Protein AF-A0A1Y5MPY3-F1 (afdb_monomer_lite)

Radius of gyration: 23.46 Å; chains: 1; bounding box: 62×30×57 Å

Sequence (150 aa):
MNSVTIYLLLAFFAALILYFQIQKLTKKLDDEGAVPAYQKAAQEVLENLSNAEKYPKFCNVILKKINAIRQDILFEDALNEASDKDKALDQLEQTRDKLEALLKQENANWESELVEILDEIDGFVKANFKNGEDRAEELRDELKKEFDGL

Foldseek 3Di:
DDVVVVVVVVVVVVVVVVVVVVVCVVCVVDDDDDPPPVVVVVVVVVVVVVVVVLLLVLLVVVLVVLVVVLCCLVPNPWWDPVDDSVVLNVLSVVLNVLSVVQSPDPDDPRVVSVVVSLVSVLVSQLVTGDVSNVVSVVVVVVSVVVSVVD

Organism: NCBI:txid199

pLDDT: mean 78.61, std 17.43, range [42.16, 97.44]

Secondary structure (DSSP, 8-state):
--HHHHHHHHHHHHHHHHHHHHHHHHHTTS-S---HHHHHHHHHHHHHHHHHHHHHHHHHHHHHHHHHHHHHHHHSS-B-TT--HHHHHHHHHHHHHHHHHHHT-TT--HHHHHHHHHHHHHHHHHHHBTTHHHHHHHHHHHHHHHHHT-

Structure (mmCIF, N/CA/C/O backbone):
data_AF-A0A1Y5MPY3-F1
#
_entry.id   AF-A0A1Y5MPY3-F1
#
loop_
_atom_site.group_PDB
_atom_site.id
_atom_site.type_symbol
_atom_site.label_atom_id
_atom_site.label_alt_id
_atom_site.label_comp_id
_atom_site.label_asym_id
_atom_site.label_entity_id
_atom_site.label_seq_id
_atom_site.pdbx_PDB_ins_code
_atom_site.Cartn_x
_atom_site.Cartn_y
_atom_site.Cartn_z
_atom_site.occupancy
_atom_site.B_iso_or_equiv
_atom_site.auth_seq_id
_atom_site.auth_comp_id
_atom_site.auth_asym_id
_atom_site.auth_atom_id
_atom_site.pdbx_PDB_model_num
ATOM 1 N N . MET A 1 1 ? -11.465 17.081 19.514 1.00 49.09 1 MET A N 1
ATOM 2 C CA . MET A 1 1 ? -12.654 16.827 20.368 1.00 49.09 1 MET A CA 1
ATOM 3 C C . MET A 1 1 ? -12.194 16.834 21.827 1.00 49.09 1 MET A C 1
ATOM 5 O O . MET A 1 1 ? -11.260 16.110 22.135 1.00 49.09 1 MET A O 1
ATOM 9 N N . ASN A 1 2 ? -12.718 17.703 22.702 1.00 53.53 2 ASN A N 1
ATOM 10 C CA . ASN A 1 2 ? -12.149 17.869 24.052 1.00 53.53 2 ASN A CA 1
ATOM 11 C C . ASN A 1 2 ? -12.362 16.602 24.893 1.00 53.53 2 ASN A C 1
ATOM 13 O O . ASN A 1 2 ? -13.457 16.045 24.876 1.00 53.53 2 ASN A O 1
ATOM 17 N N . SER A 1 3 ? -11.368 16.179 25.683 1.00 57.34 3 SER A N 1
ATOM 18 C CA . SER A 1 3 ? -11.483 15.015 26.582 1.00 57.34 3 SER A CA 1
ATOM 19 C C . SER A 1 3 ? -12.719 15.119 27.484 1.00 57.34 3 SER A C 1
ATOM 21 O O . SER A 1 3 ? -13.390 14.130 27.751 1.00 57.34 3 SER A O 1
ATOM 23 N N . VAL A 1 4 ? -13.088 16.347 27.860 1.00 65.38 4 VAL A N 1
ATOM 24 C CA . VAL A 1 4 ? -14.313 16.685 28.600 1.00 65.38 4 VAL A CA 1
ATOM 25 C C . VAL A 1 4 ? -15.586 16.231 27.872 1.00 65.38 4 VAL A C 1
ATOM 27 O O . VAL A 1 4 ? -16.496 15.717 28.511 1.00 65.38 4 VAL A O 1
ATOM 30 N N . THR A 1 5 ? -15.650 16.367 26.546 1.00 60.88 5 THR A N 1
ATOM 31 C CA . THR A 1 5 ? -16.784 15.928 25.718 1.00 60.88 5 THR A CA 1
ATOM 32 C C . THR A 1 5 ? -16.894 14.402 25.683 1.00 60.88 5 THR A C 1
ATOM 34 O O . THR A 1 5 ? -17.997 13.871 25.776 1.00 60.88 5 THR A O 1
ATOM 37 N N . ILE A 1 6 ? -15.760 13.693 25.623 1.00 64.75 6 ILE A N 1
ATOM 38 C CA . ILE A 1 6 ? -15.720 12.222 25.660 1.00 64.75 6 ILE A CA 1
ATOM 39 C C . ILE A 1 6 ? -16.159 11.716 27.038 1.00 64.75 6 ILE A C 1
ATOM 41 O O . ILE A 1 6 ? -17.008 10.833 27.115 1.00 64.75 6 ILE A O 1
ATOM 45 N N . TYR A 1 7 ? -15.669 12.316 28.128 1.00 66.06 7 TYR A N 1
ATOM 46 C CA . TYR A 1 7 ? -16.097 11.954 29.484 1.00 66.06 7 TYR A CA 1
ATOM 47 C C . TYR A 1 7 ? -17.575 12.277 29.747 1.00 66.06 7 TYR A C 1
ATOM 49 O O . TYR A 1 7 ? -18.244 11.511 30.437 1.00 66.06 7 TYR A O 1
ATOM 57 N N . LEU A 1 8 ? -18.110 13.356 29.164 1.00 67.69 8 LEU A N 1
ATOM 58 C CA . LEU A 1 8 ? -19.541 13.679 29.224 1.00 67.69 8 LEU A CA 1
ATOM 59 C C . LEU A 1 8 ? -20.398 12.641 28.498 1.00 67.69 8 LEU A C 1
ATOM 61 O O . LEU A 1 8 ? -21.412 12.210 29.041 1.00 67.69 8 LEU A O 1
ATOM 65 N N . LEU A 1 9 ? -19.976 12.204 27.309 1.00 59.28 9 LEU A N 1
ATOM 66 C CA . LEU A 1 9 ? -20.644 11.129 26.573 1.00 59.28 9 LEU A CA 1
ATOM 67 C C . LEU A 1 9 ? -20.603 9.819 27.363 1.00 59.28 9 LEU A C 1
ATOM 69 O O . LEU A 1 9 ? -21.630 9.173 27.538 1.00 59.28 9 LEU A O 1
ATOM 73 N N . LEU A 1 10 ? -19.445 9.460 27.914 1.00 67.81 10 LEU A N 1
ATOM 74 C CA . LEU A 1 10 ? -19.266 8.228 28.685 1.00 67.81 10 LEU A CA 1
ATOM 75 C C . LEU A 1 10 ? -20.108 8.227 29.972 1.00 67.81 10 LEU A C 1
ATOM 77 O O . LEU A 1 10 ? -20.760 7.230 30.285 1.00 67.81 10 LEU A O 1
ATOM 81 N N . ALA A 1 11 ? -20.170 9.361 30.676 1.00 67.56 11 ALA A N 1
ATOM 82 C CA . ALA A 1 11 ? -21.034 9.546 31.841 1.00 67.56 11 ALA A CA 1
ATOM 83 C C . ALA A 1 11 ? -22.525 9.492 31.470 1.00 67.56 11 ALA A C 1
ATOM 85 O O . ALA A 1 11 ? -23.322 8.907 32.204 1.00 67.56 11 ALA A O 1
ATOM 86 N N . PHE A 1 12 ? -22.902 10.041 30.313 1.00 69.12 12 PHE A N 1
ATOM 87 C CA . PHE A 1 12 ? -24.260 9.953 29.786 1.00 69.12 12 PHE A CA 1
ATOM 88 C C . PHE A 1 12 ? -24.648 8.503 29.456 1.00 69.12 12 PHE A C 1
ATOM 90 O O . PHE A 1 12 ? -25.718 8.053 29.860 1.00 69.12 12 PHE A O 1
ATOM 97 N N . PHE A 1 13 ? -23.759 7.723 28.832 1.00 69.44 13 PHE A N 1
ATOM 98 C CA . PHE A 1 13 ? -23.987 6.296 28.584 1.00 69.44 13 PHE A CA 1
ATOM 99 C C . PHE A 1 13 ? -24.071 5.480 29.879 1.00 69.44 13 PHE A C 1
ATOM 101 O O . PHE A 1 13 ? -24.955 4.637 30.003 1.00 69.44 13 PHE A O 1
ATOM 108 N N . ALA A 1 14 ? -23.225 5.754 30.876 1.00 71.12 14 ALA A N 1
ATOM 109 C CA . ALA A 1 14 ? -23.310 5.099 32.182 1.00 71.12 14 ALA A CA 1
ATOM 110 C C . ALA A 1 14 ? -24.634 5.415 32.903 1.00 71.12 14 ALA A C 1
ATOM 112 O O . ALA A 1 14 ? -25.277 4.514 33.447 1.00 71.12 14 ALA A O 1
ATOM 113 N N . ALA A 1 15 ? -25.081 6.675 32.857 1.00 68.50 15 ALA A N 1
ATOM 114 C CA . ALA A 1 15 ? -26.366 7.096 33.409 1.00 68.50 15 ALA A CA 1
ATOM 115 C C . ALA A 1 15 ? -27.547 6.439 32.679 1.00 68.50 15 ALA A C 1
ATOM 117 O O . ALA A 1 15 ? -28.489 5.989 33.329 1.00 68.50 15 ALA A O 1
ATOM 118 N N . LEU A 1 16 ? -27.474 6.304 31.350 1.00 61.84 16 LEU A N 1
ATOM 119 C CA . LEU A 1 16 ? -28.459 5.564 30.563 1.00 61.84 16 LEU A CA 1
ATOM 120 C C . LEU A 1 16 ? -28.478 4.078 30.936 1.00 61.84 16 LEU A C 1
ATOM 122 O O . LEU A 1 16 ? -29.551 3.528 31.155 1.00 61.84 16 LEU A O 1
ATOM 126 N N . ILE A 1 17 ? -27.318 3.431 31.080 1.00 67.56 17 ILE A N 1
ATOM 127 C CA . ILE A 1 17 ? -27.224 2.020 31.487 1.00 67.56 17 ILE A CA 1
ATOM 128 C C . ILE A 1 17 ? -27.862 1.809 32.865 1.00 67.56 17 ILE A C 1
ATOM 130 O O . ILE A 1 17 ? -28.643 0.873 33.036 1.00 67.56 17 ILE A O 1
ATOM 134 N N . LEU A 1 18 ? -27.588 2.686 33.835 1.00 65.44 18 LEU A N 1
ATOM 135 C CA . LEU A 1 18 ? -28.193 2.620 35.170 1.00 65.44 18 LEU A CA 1
ATOM 136 C C . LEU A 1 18 ? -29.705 2.884 35.131 1.00 65.44 18 LEU A C 1
ATOM 138 O O . LEU A 1 18 ? -30.471 2.126 35.726 1.00 65.44 18 LEU A O 1
ATOM 142 N N . TYR A 1 19 ? -30.149 3.894 34.377 1.00 63.88 19 TYR A N 1
ATOM 143 C CA . TYR A 1 19 ? -31.569 4.182 34.151 1.00 63.88 19 TYR A CA 1
ATOM 144 C C . TYR A 1 19 ? -32.301 2.980 33.533 1.00 63.88 19 TYR A C 1
ATOM 146 O O . TYR A 1 19 ? -33.398 2.621 33.966 1.00 63.88 19 TYR A O 1
ATOM 154 N N . PHE A 1 20 ? -31.667 2.289 32.5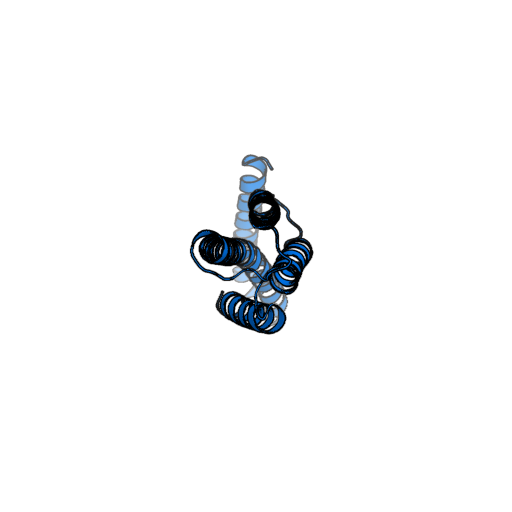81 1.00 57.56 20 PHE A N 1
ATOM 155 C CA . PHE A 1 20 ? -32.213 1.085 31.963 1.00 57.56 20 PHE A CA 1
ATOM 156 C C . PHE A 1 20 ? -32.161 -0.141 32.870 1.00 57.56 20 PHE A C 1
ATOM 158 O O . PHE A 1 20 ? -33.062 -0.965 32.778 1.00 57.56 20 PHE A O 1
ATOM 165 N N . GLN A 1 21 ? -31.181 -0.286 33.768 1.00 57.56 21 GLN A N 1
ATOM 166 C CA . GLN A 1 21 ? -31.215 -1.354 34.774 1.00 57.56 21 GLN A CA 1
ATOM 167 C C . GLN A 1 21 ? -32.378 -1.165 35.753 1.00 57.56 21 GLN A C 1
ATOM 169 O O . GLN A 1 21 ? -33.054 -2.140 36.085 1.00 57.56 21 GLN A O 1
ATOM 174 N N . ILE A 1 22 ? -32.668 0.084 36.133 1.00 58.50 22 ILE A N 1
ATOM 175 C CA . ILE A 1 22 ? -33.843 0.433 36.939 1.00 58.50 22 ILE A CA 1
ATOM 176 C C . ILE A 1 22 ? -35.128 0.135 36.152 1.00 58.50 22 ILE A C 1
ATOM 178 O O . ILE A 1 22 ? -36.004 -0.546 36.674 1.00 58.50 22 ILE A O 1
ATOM 182 N N . GLN A 1 23 ? -35.221 0.519 34.870 1.00 51.97 23 GLN A N 1
ATOM 183 C CA . GLN A 1 23 ? -36.369 0.144 34.034 1.00 51.97 23 GLN A CA 1
ATOM 184 C C . GLN A 1 23 ? -36.491 -1.368 33.814 1.00 51.97 23 GLN A C 1
ATOM 186 O O . GLN A 1 23 ? -37.604 -1.871 33.806 1.00 51.97 23 GLN A O 1
ATOM 191 N N . LYS A 1 24 ? -35.390 -2.111 33.655 1.00 46.12 24 LYS A N 1
ATOM 192 C CA . LYS A 1 24 ? -35.366 -3.569 33.438 1.00 46.12 24 LYS A CA 1
ATOM 193 C C . LYS A 1 24 ? -35.801 -4.334 34.687 1.00 46.12 24 LYS A C 1
ATOM 195 O O . LYS A 1 24 ? -36.423 -5.379 34.553 1.00 46.12 24 LYS A O 1
ATOM 200 N N . LEU A 1 25 ? -35.519 -3.816 35.884 1.00 50.25 25 LEU A N 1
ATOM 201 C CA . LEU A 1 25 ? -36.081 -4.340 37.133 1.00 50.25 25 LEU A CA 1
ATOM 202 C C . LEU A 1 25 ? -37.602 -4.136 37.191 1.00 50.25 25 LEU A C 1
ATOM 204 O O . LEU A 1 25 ? -38.310 -5.052 37.595 1.00 50.25 25 LEU A O 1
ATOM 208 N N . THR A 1 26 ? -38.109 -2.998 36.709 1.00 49.78 26 THR A N 1
ATOM 209 C CA . THR A 1 26 ? -39.552 -2.700 36.674 1.00 49.78 26 THR A CA 1
ATOM 210 C C . THR A 1 26 ? -40.292 -3.395 35.519 1.00 49.78 26 THR A C 1
ATOM 212 O O . THR A 1 26 ? -41.452 -3.755 35.671 1.00 49.78 26 THR A O 1
ATOM 215 N N . LYS A 1 27 ? -39.629 -3.630 34.376 1.00 42.75 27 LYS A N 1
ATOM 216 C CA . LYS A 1 27 ? -40.190 -4.274 33.168 1.00 42.75 27 LYS A CA 1
ATOM 217 C C . LYS A 1 27 ? -40.022 -5.789 33.112 1.00 42.75 27 LYS A C 1
ATOM 219 O O . LYS A 1 27 ? -40.695 -6.425 32.320 1.00 42.75 27 LYS A O 1
ATOM 224 N N . LYS A 1 28 ? -39.173 -6.402 33.944 1.00 44.94 28 LYS A N 1
ATOM 225 C CA . LYS A 1 28 ? -39.101 -7.875 34.057 1.00 44.94 28 LYS A CA 1
ATOM 226 C C . LYS A 1 28 ? -40.400 -8.518 34.573 1.00 44.94 28 LYS A C 1
ATOM 228 O O . LYS A 1 28 ? -40.477 -9.740 34.611 1.00 44.94 28 LYS A O 1
ATOM 233 N N . LEU A 1 29 ? -41.378 -7.708 34.977 1.00 43.44 29 LEU A N 1
ATOM 234 C CA . LEU A 1 29 ? -42.734 -8.134 35.309 1.00 43.44 29 LEU A CA 1
ATOM 235 C C . LEU A 1 29 ? -43.676 -8.211 34.098 1.00 43.44 29 LEU A C 1
ATOM 237 O O . LEU A 1 29 ? -44.731 -8.810 34.249 1.00 43.44 29 LEU A O 1
ATOM 241 N N . ASP A 1 30 ? -43.327 -7.638 32.942 1.00 44.31 30 ASP A N 1
ATOM 242 C CA . ASP A 1 30 ? -44.260 -7.501 31.818 1.00 44.31 30 ASP A CA 1
ATOM 243 C C . ASP A 1 30 ? -43.510 -7.638 30.478 1.00 44.31 30 ASP A C 1
ATOM 245 O O . ASP A 1 30 ? -42.894 -6.703 29.964 1.00 44.31 30 ASP A O 1
ATOM 249 N N . ASP A 1 31 ? -43.518 -8.873 29.989 1.00 42.16 31 ASP A N 1
ATOM 250 C CA . ASP A 1 31 ? -43.419 -9.307 28.600 1.00 42.16 31 ASP A CA 1
ATOM 251 C C . ASP A 1 31 ? -42.176 -8.983 27.739 1.00 42.16 31 ASP A C 1
ATOM 253 O O . ASP A 1 31 ? -41.853 -7.871 27.311 1.00 42.16 31 ASP A O 1
ATOM 257 N N . GLU A 1 32 ? -41.507 -10.096 27.428 1.00 52.00 32 GLU A N 1
ATOM 258 C CA . GLU A 1 32 ? -40.698 -10.408 26.253 1.00 52.00 32 GLU A CA 1
ATOM 259 C C . GLU A 1 32 ? -41.049 -9.585 24.998 1.00 52.00 32 GLU A C 1
ATOM 261 O O . GLU A 1 32 ? -42.140 -9.686 24.444 1.00 52.00 32 GLU A O 1
ATOM 266 N N . GLY A 1 33 ? -40.084 -8.815 24.475 1.00 44.44 33 GLY A N 1
ATOM 267 C CA . GLY A 1 33 ? -40.256 -8.176 23.159 1.00 44.44 33 GLY A CA 1
ATOM 268 C C . GLY A 1 33 ? -39.261 -7.082 22.755 1.00 44.44 33 GLY A C 1
ATOM 269 O O . GLY A 1 33 ? -39.237 -6.688 21.594 1.00 44.44 33 GLY A O 1
ATOM 270 N N . ALA A 1 34 ? -38.402 -6.587 23.655 1.00 47.50 34 ALA A N 1
ATOM 271 C CA . ALA A 1 34 ? -37.537 -5.421 23.385 1.00 47.50 34 ALA A CA 1
ATOM 272 C C . ALA A 1 34 ? -36.045 -5.739 23.120 1.00 47.50 34 ALA A C 1
ATOM 274 O O . ALA A 1 34 ? -35.186 -4.876 23.285 1.00 47.50 34 ALA A O 1
ATOM 275 N N . VAL A 1 35 ? -35.709 -6.973 22.738 1.00 53.31 35 VAL A N 1
ATOM 276 C CA . VAL A 1 35 ? -34.315 -7.428 22.536 1.00 53.31 35 VAL A CA 1
ATOM 277 C C . VAL A 1 35 ? -33.674 -7.061 21.166 1.00 53.31 35 VAL A C 1
ATOM 279 O O . VAL A 1 35 ? -32.459 -6.874 21.148 1.00 53.31 35 VAL A O 1
ATOM 282 N N . PRO A 1 36 ? -34.384 -6.850 20.028 1.00 52.81 36 PRO A N 1
ATOM 283 C CA . PRO A 1 36 ? -33.704 -6.736 18.722 1.00 52.81 36 PRO A CA 1
ATOM 284 C C . PRO A 1 36 ? -32.980 -5.405 18.440 1.00 52.81 36 PRO A C 1
ATOM 286 O O . PRO A 1 36 ? -31.913 -5.396 17.830 1.00 52.81 36 PRO A O 1
ATOM 289 N N . ALA A 1 37 ? -33.541 -4.264 18.857 1.00 52.75 37 ALA A N 1
ATOM 290 C CA . ALA A 1 37 ? -33.041 -2.948 18.430 1.00 52.75 37 ALA A CA 1
ATOM 291 C C . ALA A 1 37 ? -31.723 -2.544 19.117 1.00 52.75 37 ALA A C 1
ATOM 293 O O . ALA A 1 37 ? -30.849 -1.953 18.488 1.00 52.75 37 ALA A O 1
ATOM 294 N N . TYR A 1 38 ? -31.557 -2.906 20.393 1.00 48.03 38 TYR A N 1
ATOM 295 C CA . TYR A 1 38 ? -30.334 -2.631 21.153 1.00 48.03 38 TYR A CA 1
ATOM 296 C C . TYR A 1 38 ? -29.162 -3.495 20.683 1.00 48.03 38 TYR A C 1
ATOM 298 O O . TYR A 1 38 ? -28.043 -3.007 20.579 1.00 48.03 38 TYR A O 1
ATOM 306 N N . GLN A 1 39 ? -29.423 -4.762 20.353 1.00 53.50 39 GLN A N 1
ATOM 307 C CA . GLN A 1 39 ? -28.390 -5.663 19.855 1.00 53.50 39 GLN A CA 1
ATOM 308 C C . GLN A 1 39 ? -27.901 -5.235 18.469 1.00 53.50 39 GLN A C 1
ATOM 310 O O . GLN A 1 39 ? -26.699 -5.221 18.238 1.00 53.50 39 GLN A O 1
ATOM 315 N N . LYS A 1 40 ? -28.807 -4.781 17.593 1.00 54.81 40 LYS A N 1
ATOM 316 C CA . LYS A 1 40 ? -28.444 -4.250 16.275 1.00 54.81 40 LYS A CA 1
ATOM 317 C C . LYS A 1 40 ? -27.609 -2.968 16.370 1.00 54.81 40 LYS A C 1
ATOM 319 O O . LYS A 1 40 ? -26.564 -2.897 15.744 1.00 54.81 40 LYS A O 1
ATOM 324 N N . ALA A 1 41 ? -28.013 -2.002 17.197 1.00 56.31 41 ALA A N 1
ATOM 325 C CA . ALA A 1 41 ? -27.249 -0.766 17.387 1.00 56.31 41 ALA A CA 1
ATOM 326 C C . ALA A 1 41 ? -25.894 -1.006 18.079 1.00 56.31 41 ALA A C 1
ATOM 328 O O . ALA A 1 41 ? -24.896 -0.399 17.709 1.00 56.31 41 ALA A O 1
ATOM 329 N N . ALA A 1 42 ? -25.828 -1.912 19.060 1.00 54.59 42 ALA A N 1
ATOM 330 C CA . ALA A 1 42 ? -24.567 -2.284 19.699 1.00 54.59 42 ALA A CA 1
ATOM 331 C C . ALA A 1 42 ? -23.625 -3.012 18.728 1.00 54.59 42 ALA A C 1
ATOM 333 O O . ALA A 1 42 ? -22.420 -2.790 18.783 1.00 54.59 42 ALA A O 1
ATOM 334 N N . GLN A 1 43 ? -24.167 -3.844 17.836 1.00 55.50 43 GLN A N 1
ATOM 335 C CA . GLN A 1 43 ? -23.405 -4.569 16.825 1.00 55.50 43 GLN A CA 1
ATOM 336 C C . GLN A 1 43 ? -22.915 -3.653 15.704 1.00 55.50 43 GLN A C 1
ATOM 338 O O . GLN A 1 43 ? -21.756 -3.740 15.334 1.00 55.50 43 GLN A O 1
ATOM 343 N N . GLU A 1 44 ? -23.734 -2.705 15.255 1.00 56.22 44 GLU A N 1
ATOM 344 C CA . GLU A 1 44 ? -23.346 -1.681 14.280 1.00 56.22 44 GLU A CA 1
ATOM 345 C C . GLU A 1 44 ? -22.265 -0.748 14.857 1.00 56.22 44 GLU A C 1
ATOM 347 O O . GLU A 1 44 ? -21.311 -0.394 14.172 1.00 56.22 44 GLU A O 1
ATOM 352 N N . VAL A 1 45 ? -22.338 -0.406 16.149 1.00 55.03 45 VAL A N 1
ATOM 353 C CA . VAL A 1 45 ? -21.263 0.323 16.846 1.00 55.03 45 VAL A CA 1
ATOM 354 C C . VAL A 1 45 ? -20.003 -0.537 16.994 1.00 55.03 45 VAL A C 1
ATOM 356 O O . VAL A 1 45 ? -18.906 -0.021 16.804 1.00 55.03 45 VAL A O 1
ATOM 359 N N . LEU A 1 46 ? -20.128 -1.835 17.293 1.00 50.75 46 LEU A N 1
ATOM 360 C CA . LEU A 1 46 ? -18.983 -2.752 17.371 1.00 50.75 46 LEU A CA 1
ATOM 361 C C . LEU A 1 46 ? -18.309 -2.956 16.010 1.00 50.75 46 LEU A C 1
ATOM 363 O O . LEU A 1 46 ? -17.088 -2.965 15.948 1.00 50.75 46 LEU A O 1
ATOM 367 N N . GLU A 1 47 ? -19.084 -3.099 14.936 1.00 57.75 47 GLU A N 1
ATOM 368 C CA . GLU A 1 47 ? -18.590 -3.219 13.562 1.00 57.75 47 GLU A CA 1
ATOM 369 C C . GLU A 1 47 ? -17.912 -1.921 13.118 1.00 57.75 47 GLU A C 1
ATOM 371 O O . GLU A 1 47 ? -16.812 -1.967 12.580 1.00 57.75 47 GLU A O 1
ATOM 376 N N . ASN A 1 48 ? -18.484 -0.755 13.432 1.00 56.69 48 ASN A N 1
ATOM 377 C CA . ASN A 1 48 ? -17.840 0.532 13.161 1.00 56.69 48 ASN A CA 1
ATOM 378 C C . ASN A 1 48 ? -16.545 0.732 13.971 1.00 56.69 48 ASN A C 1
ATOM 380 O O . ASN A 1 48 ? -15.559 1.228 13.431 1.00 56.69 48 ASN A O 1
ATOM 384 N N . LEU A 1 49 ? -16.507 0.315 15.242 1.00 51.66 49 LEU A N 1
ATOM 385 C CA . LEU A 1 49 ? -15.284 0.328 16.057 1.00 51.66 49 LEU A CA 1
ATOM 386 C C . LEU A 1 49 ? -14.241 -0.680 15.541 1.00 51.66 49 LEU A C 1
ATOM 388 O O . LEU A 1 49 ? -13.057 -0.361 15.488 1.00 51.66 49 LEU A O 1
ATOM 392 N N . SER A 1 50 ? -14.678 -1.864 15.107 1.00 57.25 50 SER A N 1
ATOM 393 C CA . SER A 1 50 ? -13.834 -2.876 14.464 1.00 57.25 50 SER A CA 1
ATOM 394 C C . SER A 1 50 ? -13.246 -2.346 13.160 1.00 57.25 50 SER A C 1
ATOM 396 O O . SER A 1 50 ? -12.056 -2.511 12.914 1.00 57.25 50 SER A O 1
ATOM 398 N N . ASN A 1 51 ? -14.039 -1.641 12.353 1.00 62.28 51 ASN A N 1
ATOM 399 C CA . ASN A 1 51 ? -13.589 -1.020 11.111 1.00 62.28 51 ASN A CA 1
ATOM 400 C C . ASN A 1 51 ? -12.593 0.120 11.371 1.00 62.28 51 ASN A C 1
ATOM 402 O O . ASN A 1 51 ? -11.592 0.225 10.662 1.00 62.28 51 ASN A O 1
ATOM 406 N N . ALA A 1 52 ? -12.800 0.910 12.432 1.00 66.12 52 ALA A N 1
ATOM 407 C CA . ALA A 1 52 ? -11.860 1.945 12.863 1.00 66.12 52 ALA A CA 1
ATOM 408 C C . ALA A 1 52 ? -10.485 1.384 13.274 1.00 66.12 52 ALA A C 1
ATOM 410 O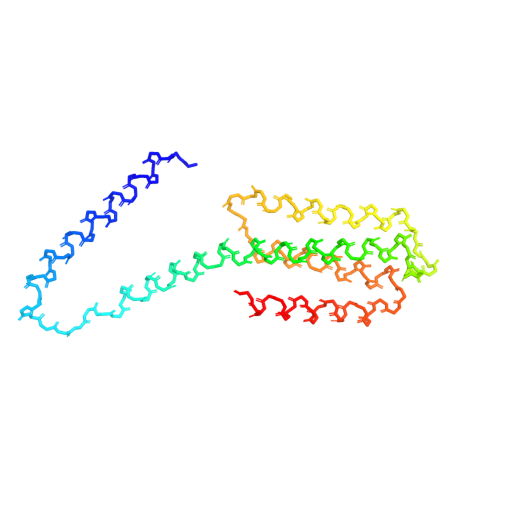 O . ALA A 1 52 ? -9.490 2.093 13.168 1.00 66.12 52 ALA A O 1
ATOM 411 N N . GLU A 1 53 ? -10.397 0.118 13.695 1.00 78.19 53 GLU A N 1
ATOM 412 C CA . GLU A 1 53 ? -9.117 -0.565 13.932 1.00 78.19 53 GLU A CA 1
ATOM 413 C C . GLU A 1 53 ? -8.618 -1.373 12.722 1.00 78.19 53 GLU A C 1
ATOM 415 O O . GLU A 1 53 ? -7.406 -1.510 12.526 1.00 78.19 53 GLU A O 1
ATOM 420 N N . LYS A 1 54 ? -9.530 -1.907 11.903 1.00 84.81 54 LYS A N 1
ATOM 421 C CA . LYS A 1 54 ? -9.230 -2.737 10.729 1.00 84.81 5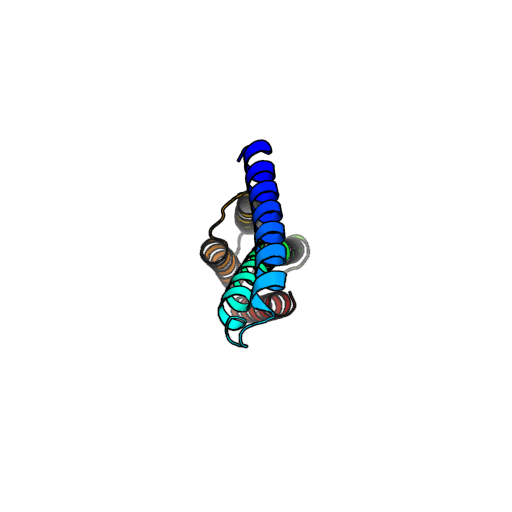4 LYS A CA 1
ATOM 422 C C . LYS A 1 54 ? -8.500 -1.944 9.653 1.00 84.81 54 LYS A C 1
ATOM 424 O O . LYS A 1 54 ? -7.466 -2.402 9.169 1.00 84.81 54 LYS A O 1
ATOM 429 N N . TYR A 1 55 ? -8.973 -0.743 9.321 1.00 86.38 55 TYR A N 1
ATOM 430 C CA . TYR A 1 55 ? -8.344 0.077 8.283 1.00 86.38 55 TYR A CA 1
ATOM 431 C C . TYR A 1 55 ? -6.915 0.514 8.643 1.00 86.38 55 TYR A C 1
ATOM 433 O O . TYR A 1 55 ? -6.020 0.289 7.826 1.00 86.38 55 TYR A O 1
ATOM 441 N N . PRO A 1 56 ? -6.616 1.012 9.859 1.00 89.62 56 PRO A N 1
ATOM 442 C CA . PRO A 1 56 ? -5.235 1.277 10.262 1.00 89.62 56 PRO A CA 1
ATOM 443 C C . PRO A 1 56 ? -4.335 0.033 10.260 1.00 89.62 56 PRO A C 1
ATOM 445 O O . PRO A 1 56 ? -3.175 0.108 9.848 1.00 89.62 56 PRO A O 1
ATOM 448 N N . LYS A 1 57 ? -4.840 -1.136 10.685 1.00 91.19 57 LYS A N 1
ATOM 449 C CA . LYS A 1 57 ? -4.082 -2.398 10.587 1.00 91.19 57 LYS A CA 1
ATOM 450 C C . LYS A 1 57 ? -3.779 -2.745 9.131 1.00 91.19 57 LYS A C 1
ATOM 452 O O . LYS A 1 57 ? -2.642 -3.096 8.822 1.00 91.19 57 LYS A O 1
ATOM 457 N N . PHE A 1 58 ? -4.749 -2.575 8.240 1.00 90.00 58 PHE A N 1
ATOM 458 C CA . PHE A 1 58 ? -4.567 -2.827 6.818 1.00 90.00 58 PHE A CA 1
ATOM 459 C C . PHE A 1 58 ? -3.595 -1.837 6.159 1.00 90.00 58 PHE A C 1
ATOM 461 O O . PHE A 1 58 ? -2.719 -2.258 5.409 1.00 90.00 58 PHE A O 1
ATOM 468 N N . CYS A 1 59 ? -3.628 -0.552 6.525 1.00 92.25 59 CYS A N 1
ATOM 469 C CA . CYS A 1 59 ? -2.628 0.429 6.085 1.00 92.25 59 CY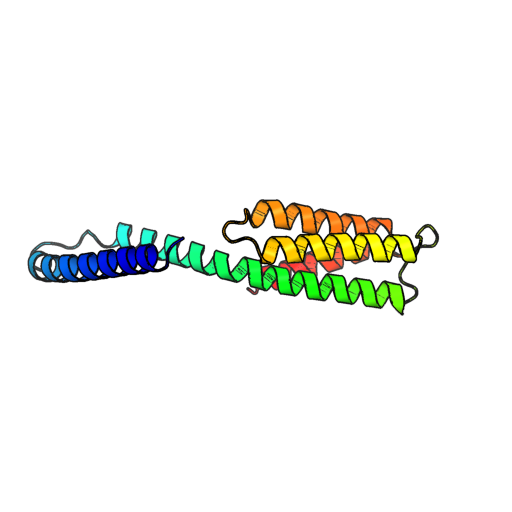S A CA 1
ATOM 470 C C . CYS A 1 59 ? -1.202 -0.028 6.425 1.00 92.25 59 CYS A C 1
ATOM 472 O O . CYS A 1 59 ? -0.299 0.075 5.600 1.00 92.25 59 CYS A O 1
ATOM 474 N N . ASN A 1 60 ? -0.989 -0.596 7.616 1.00 93.94 60 ASN A N 1
ATOM 475 C CA . ASN A 1 60 ? 0.318 -1.142 7.991 1.00 93.94 60 ASN A CA 1
ATOM 476 C C . ASN A 1 60 ? 0.736 -2.339 7.121 1.00 93.94 60 ASN A C 1
ATOM 478 O O . ASN A 1 60 ? 1.927 -2.515 6.861 1.00 93.94 60 ASN A O 1
ATOM 482 N N . VAL A 1 61 ? -0.213 -3.165 6.667 1.00 95.44 61 VAL A N 1
ATOM 483 C CA . VAL A 1 61 ? 0.059 -4.239 5.697 1.00 95.44 61 VAL A CA 1
ATOM 484 C C . VAL A 1 61 ? 0.494 -3.641 4.359 1.00 95.44 61 VAL A C 1
ATOM 486 O O . VAL A 1 61 ? 1.530 -4.041 3.827 1.00 95.44 61 VAL A O 1
ATOM 489 N N . ILE A 1 62 ? -0.229 -2.639 3.855 1.00 94.00 62 ILE A N 1
ATOM 490 C CA . ILE A 1 62 ? 0.111 -1.962 2.597 1.00 94.00 62 ILE A CA 1
ATOM 491 C C . ILE A 1 62 ? 1.497 -1.305 2.694 1.00 94.00 62 ILE A C 1
ATOM 493 O O . ILE A 1 62 ? 2.323 -1.505 1.809 1.00 94.00 62 ILE A O 1
ATOM 497 N N . LEU A 1 63 ? 1.822 -0.620 3.798 1.00 96.25 63 LEU A N 1
ATOM 498 C CA . LEU A 1 63 ? 3.156 -0.042 4.027 1.00 96.25 63 LEU A CA 1
ATOM 499 C C . LEU A 1 63 ? 4.271 -1.097 3.960 1.00 96.25 63 LEU A C 1
ATOM 501 O O . LEU A 1 63 ? 5.335 -0.845 3.392 1.00 96.25 63 LEU A O 1
ATOM 505 N N . LYS A 1 64 ? 4.041 -2.299 4.506 1.00 96.94 64 LYS A N 1
ATOM 506 C CA . LYS A 1 64 ? 4.996 -3.411 4.380 1.00 96.94 64 LYS A CA 1
ATOM 507 C C . LYS A 1 64 ? 5.160 -3.852 2.927 1.00 96.94 64 LYS A C 1
ATOM 509 O O . LYS A 1 64 ? 6.290 -4.104 2.516 1.00 96.94 64 LYS A O 1
ATOM 514 N N . LYS A 1 65 ? 4.073 -3.919 2.152 1.00 95.88 65 LYS A N 1
ATOM 515 C CA . LYS A 1 65 ? 4.121 -4.274 0.725 1.00 95.88 65 LYS A CA 1
ATOM 516 C C . LYS A 1 65 ? 4.834 -3.208 -0.108 1.00 95.88 65 LYS A C 1
ATOM 518 O O . LYS A 1 65 ? 5.725 -3.563 -0.869 1.00 95.88 65 LYS A O 1
ATOM 523 N N . ILE A 1 66 ? 4.563 -1.920 0.113 1.00 96.06 66 ILE A N 1
ATOM 524 C CA . ILE A 1 66 ? 5.316 -0.809 -0.500 1.00 96.06 66 ILE A CA 1
ATOM 525 C C . ILE A 1 66 ? 6.813 -0.950 -0.187 1.00 96.06 66 ILE A C 1
ATOM 527 O O . ILE A 1 66 ? 7.648 -0.850 -1.083 1.00 96.06 66 ILE A O 1
ATOM 531 N N . ASN A 1 67 ? 7.178 -1.243 1.064 1.00 95.81 67 ASN A N 1
ATOM 532 C CA . ASN A 1 67 ? 8.580 -1.450 1.422 1.00 95.81 67 ASN A CA 1
ATOM 533 C C . ASN A 1 67 ? 9.199 -2.667 0.720 1.00 95.81 67 ASN A C 1
ATOM 535 O O . ASN A 1 67 ? 10.350 -2.577 0.304 1.00 95.81 67 ASN A O 1
ATOM 539 N N . ALA A 1 68 ? 8.467 -3.771 0.553 1.00 96.06 68 ALA A N 1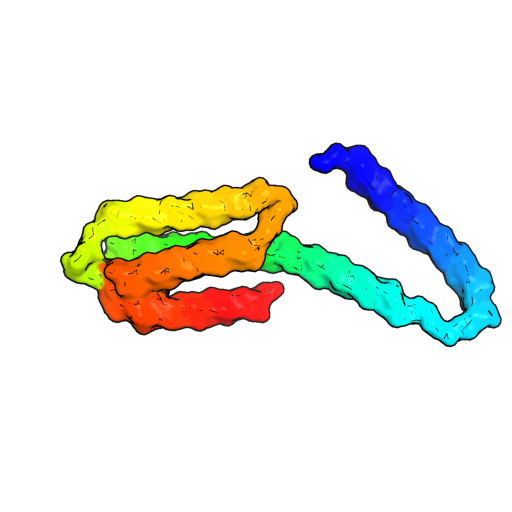
ATOM 540 C CA . ALA A 1 68 ? 8.940 -4.926 -0.213 1.00 96.06 68 ALA A CA 1
ATOM 541 C C . ALA A 1 68 ? 9.178 -4.563 -1.689 1.00 96.06 68 ALA A C 1
ATOM 543 O O . ALA A 1 68 ? 10.268 -4.791 -2.200 1.00 96.06 68 ALA A O 1
ATOM 544 N N . ILE A 1 69 ? 8.225 -3.876 -2.326 1.00 96.31 69 ILE A N 1
ATOM 545 C CA . ILE A 1 69 ? 8.357 -3.347 -3.695 1.00 96.31 69 ILE A CA 1
ATOM 546 C C . ILE A 1 69 ? 9.592 -2.438 -3.809 1.00 96.31 69 ILE A C 1
ATOM 548 O O . ILE A 1 69 ? 10.354 -2.524 -4.769 1.00 96.31 69 ILE A O 1
ATOM 552 N N . ARG A 1 70 ? 9.847 -1.589 -2.807 1.00 96.06 70 ARG A N 1
ATOM 553 C CA . ARG A 1 70 ? 11.049 -0.748 -2.762 1.00 96.06 70 ARG A CA 1
ATOM 554 C C . ARG A 1 70 ? 12.332 -1.581 -2.694 1.00 96.06 70 ARG A C 1
ATOM 556 O O . ARG A 1 70 ? 13.308 -1.219 -3.346 1.00 96.06 70 ARG A O 1
ATOM 563 N N . GLN A 1 71 ? 12.358 -2.654 -1.900 1.00 96.00 71 GLN A N 1
ATOM 564 C CA . GLN A 1 71 ? 13.511 -3.560 -1.843 1.00 96.00 71 GLN A CA 1
ATOM 565 C C . GLN A 1 71 ? 13.741 -4.231 -3.197 1.00 96.00 71 GLN A C 1
ATOM 567 O O . GLN A 1 71 ? 14.873 -4.217 -3.675 1.00 96.00 71 GLN A O 1
ATOM 572 N N . ASP A 1 72 ? 12.678 -4.707 -3.846 1.00 94.31 72 ASP A N 1
ATOM 573 C CA . ASP A 1 72 ? 12.752 -5.269 -5.193 1.00 94.31 72 ASP A CA 1
ATOM 574 C C . ASP A 1 72 ? 13.378 -4.267 -6.173 1.00 94.31 72 ASP A C 1
ATOM 576 O O . ASP A 1 72 ? 14.299 -4.612 -6.893 1.00 94.31 72 ASP A O 1
ATOM 580 N N . ILE A 1 73 ? 12.967 -2.996 -6.167 1.00 94.69 73 ILE A N 1
ATOM 581 C CA . ILE A 1 73 ? 13.554 -1.975 -7.057 1.00 94.69 73 ILE A CA 1
ATOM 582 C C . ILE A 1 73 ? 15.034 -1.702 -6.735 1.00 94.69 73 ILE A C 1
ATOM 584 O O . ILE A 1 73 ? 15.854 -1.417 -7.618 1.00 94.69 73 ILE A O 1
ATOM 588 N N . LEU A 1 74 ? 15.390 -1.704 -5.450 1.00 93.44 74 LEU A N 1
ATOM 589 C CA . LEU A 1 74 ? 16.738 -1.363 -5.009 1.00 93.44 74 LEU A CA 1
ATOM 590 C C . LEU A 1 74 ? 17.742 -2.479 -5.292 1.00 93.44 74 LEU A C 1
ATOM 592 O O . LEU A 1 74 ? 18.862 -2.158 -5.704 1.00 93.44 74 LEU A O 1
ATOM 596 N N . PHE A 1 75 ? 17.339 -3.730 -5.076 1.00 92.75 75 PHE A N 1
ATOM 597 C CA . PHE A 1 75 ? 18.238 -4.876 -4.955 1.00 92.75 75 PHE A CA 1
ATOM 598 C C . PHE A 1 75 ? 17.953 -6.001 -5.949 1.00 92.75 75 PHE A C 1
ATOM 600 O O . PHE A 1 75 ? 18.870 -6.761 -6.253 1.00 92.75 75 PHE A O 1
ATOM 607 N N . GLU A 1 76 ? 16.738 -6.079 -6.484 1.00 86.44 76 GLU A N 1
ATOM 608 C CA . GLU A 1 76 ? 16.362 -7.058 -7.497 1.00 86.44 76 GLU A CA 1
ATOM 609 C C . GLU A 1 76 ? 16.313 -6.386 -8.880 1.00 86.44 76 GLU A C 1
ATOM 611 O O . GLU A 1 76 ? 16.003 -5.203 -9.035 1.00 86.44 76 GLU A O 1
ATOM 616 N N . ASP A 1 77 ? 16.615 -7.138 -9.936 1.00 90.12 77 ASP A N 1
ATOM 617 C CA . ASP A 1 77 ? 16.448 -6.670 -11.320 1.00 90.12 77 ASP A CA 1
ATOM 618 C C . ASP A 1 77 ? 14.960 -6.755 -11.732 1.00 90.12 77 ASP A C 1
ATOM 620 O O . ASP A 1 77 ? 14.573 -7.485 -12.651 1.00 90.12 77 ASP A O 1
ATOM 624 N N . ALA A 1 78 ? 14.104 -6.073 -10.964 1.00 90.88 78 ALA A N 1
ATOM 625 C CA . ALA A 1 78 ? 12.648 -6.206 -10.996 1.00 90.88 78 ALA A CA 1
ATOM 626 C C . ALA A 1 78 ? 11.950 -5.243 -11.973 1.00 90.88 78 ALA A C 1
ATOM 628 O O . ALA A 1 78 ? 10.851 -5.540 -12.449 1.00 90.88 78 ALA A O 1
ATOM 629 N N . LEU A 1 79 ? 12.576 -4.103 -12.278 1.00 94.88 79 LEU A N 1
ATOM 630 C CA . LEU A 1 79 ? 12.020 -3.073 -13.158 1.00 94.88 79 LEU A CA 1
ATOM 631 C C . LEU A 1 79 ? 12.119 -3.460 -14.636 1.00 94.88 79 LEU A C 1
ATOM 633 O O . LEU A 1 79 ? 13.085 -4.087 -15.060 1.00 94.88 79 LEU A O 1
ATOM 637 N N . ASN A 1 80 ? 11.136 -3.070 -15.444 1.00 93.62 80 ASN A N 1
ATOM 638 C CA . ASN A 1 80 ? 11.212 -3.248 -16.893 1.00 93.62 80 ASN A CA 1
ATOM 639 C C . ASN A 1 80 ? 12.204 -2.256 -17.536 1.00 93.62 80 ASN A C 1
ATOM 641 O O . ASN A 1 80 ? 12.586 -1.253 -16.938 1.00 93.62 80 ASN A O 1
ATOM 645 N N . GLU A 1 81 ? 12.606 -2.519 -18.782 1.00 90.06 81 GLU A N 1
ATOM 646 C CA . GLU A 1 81 ? 13.634 -1.725 -19.481 1.00 90.06 81 GLU A CA 1
ATOM 647 C C . GLU A 1 81 ? 13.240 -0.260 -19.728 1.00 90.06 81 GLU A C 1
ATOM 649 O O . GLU A 1 81 ? 14.108 0.587 -19.924 1.00 90.06 81 GLU A O 1
ATOM 654 N N . ALA A 1 82 ? 11.940 0.048 -19.735 1.00 88.50 82 ALA A N 1
ATOM 655 C CA . ALA A 1 82 ? 11.429 1.400 -19.950 1.00 88.50 82 ALA A CA 1
ATOM 656 C C . ALA A 1 82 ? 11.374 2.236 -18.659 1.00 88.50 82 ALA A C 1
ATOM 658 O O . ALA A 1 82 ? 11.088 3.435 -18.716 1.00 88.50 82 ALA A O 1
ATOM 659 N N . SER A 1 83 ? 11.617 1.615 -17.505 1.00 91.81 83 SER A N 1
ATOM 660 C CA . SER A 1 83 ? 11.463 2.246 -16.200 1.00 91.81 83 SER A CA 1
ATOM 661 C C . SER A 1 83 ? 12.725 2.973 -15.766 1.00 91.81 83 SER A C 1
ATOM 663 O O . SER A 1 83 ? 13.833 2.444 -15.828 1.00 91.81 83 SER A O 1
ATOM 665 N N . ASP A 1 84 ? 12.539 4.184 -15.252 1.00 95.69 84 ASP A N 1
ATOM 666 C CA . ASP A 1 84 ? 13.593 4.941 -14.589 1.00 95.69 84 ASP A CA 1
ATOM 667 C C . ASP A 1 84 ? 13.565 4.623 -13.090 1.00 95.69 84 ASP A C 1
ATOM 669 O O . ASP A 1 84 ? 12.544 4.814 -12.426 1.00 95.69 84 ASP A O 1
ATOM 673 N N . LYS A 1 85 ? 14.682 4.105 -12.565 1.00 94.94 85 LYS A N 1
ATOM 674 C CA . LYS A 1 85 ? 14.773 3.639 -11.177 1.00 94.94 85 LYS A CA 1
ATOM 675 C C . LYS A 1 85 ? 14.524 4.753 -10.165 1.00 94.94 85 LYS A C 1
ATOM 677 O O . LYS A 1 85 ? 13.779 4.534 -9.212 1.00 94.94 85 LYS A O 1
ATOM 682 N N . ASP A 1 86 ? 15.136 5.916 -10.357 1.00 96.00 86 ASP A N 1
ATOM 683 C CA . ASP A 1 86 ? 15.034 7.021 -9.403 1.00 96.00 86 ASP A CA 1
ATOM 684 C C . ASP A 1 86 ? 13.605 7.569 -9.404 1.00 96.00 86 ASP A C 1
ATOM 686 O O . ASP A 1 86 ? 12.982 7.706 -8.351 1.00 96.00 86 ASP A O 1
ATOM 690 N N . LYS A 1 87 ? 13.020 7.741 -10.593 1.00 96.06 87 LYS A N 1
ATOM 691 C CA . LYS A 1 87 ? 11.620 8.146 -10.738 1.00 96.06 87 LYS A CA 1
ATOM 692 C C . LYS A 1 87 ? 10.652 7.135 -10.120 1.00 96.06 87 LYS A C 1
ATOM 694 O O . LYS A 1 87 ? 9.680 7.541 -9.486 1.00 96.06 87 LYS A O 1
ATOM 699 N N . ALA A 1 88 ? 10.895 5.837 -10.300 1.00 96.44 88 ALA A N 1
ATOM 700 C CA . ALA A 1 88 ? 10.054 4.793 -9.723 1.00 96.44 88 ALA A CA 1
ATOM 701 C C . ALA A 1 88 ? 10.112 4.809 -8.186 1.00 96.44 88 ALA A C 1
ATOM 703 O O . ALA A 1 88 ? 9.078 4.702 -7.526 1.00 96.44 88 ALA A O 1
ATOM 704 N N . LEU A 1 89 ? 11.303 4.994 -7.608 1.00 97.00 89 LEU A N 1
ATOM 705 C CA . LEU A 1 89 ? 11.474 5.129 -6.161 1.00 97.00 89 LEU A CA 1
ATOM 706 C C . LEU A 1 89 ? 10.770 6.377 -5.616 1.00 97.00 89 LEU A C 1
ATOM 708 O O . LEU A 1 89 ? 10.094 6.280 -4.594 1.00 97.00 89 LEU A O 1
ATOM 712 N N . ASP A 1 90 ? 10.863 7.509 -6.314 1.00 97.44 90 ASP A N 1
ATOM 713 C CA . ASP A 1 90 ? 10.186 8.749 -5.925 1.00 97.44 90 ASP A CA 1
ATOM 714 C C . ASP A 1 90 ? 8.656 8.608 -5.956 1.00 97.44 90 ASP A C 1
ATOM 716 O O . ASP A 1 90 ? 7.969 9.048 -5.033 1.00 97.44 90 ASP A O 1
ATOM 720 N N . GLN A 1 91 ? 8.099 7.971 -6.992 1.00 96.69 91 GLN A N 1
ATOM 721 C CA . GLN A 1 91 ? 6.655 7.717 -7.089 1.00 96.69 91 GLN A CA 1
ATOM 722 C C . GLN A 1 91 ? 6.156 6.796 -5.970 1.00 96.69 91 GLN A C 1
ATOM 724 O O . GLN A 1 91 ? 5.105 7.043 -5.368 1.00 96.69 91 GLN A O 1
ATOM 729 N N . LEU A 1 92 ? 6.920 5.747 -5.662 1.00 96.69 92 LEU A N 1
ATOM 730 C CA . LEU A 1 92 ? 6.586 4.822 -4.588 1.00 96.69 92 LEU A CA 1
ATOM 731 C C . LEU A 1 92 ? 6.661 5.502 -3.212 1.00 96.69 92 LEU A C 1
ATOM 733 O O . LEU A 1 92 ? 5.797 5.271 -2.367 1.00 96.69 92 LEU A O 1
ATOM 737 N N . GLU A 1 93 ? 7.645 6.380 -3.002 1.00 96.56 93 GLU A N 1
ATOM 738 C CA . GLU A 1 93 ? 7.772 7.179 -1.779 1.00 96.56 93 GLU A CA 1
ATOM 739 C C . GLU A 1 93 ? 6.589 8.143 -1.610 1.00 96.56 93 GLU A C 1
ATOM 741 O O . GLU A 1 93 ? 5.996 8.193 -0.537 1.00 96.56 93 GLU A O 1
ATOM 746 N N . GLN A 1 94 ? 6.167 8.834 -2.676 1.00 97.12 94 GLN A N 1
ATOM 747 C CA . GLN A 1 94 ? 4.979 9.701 -2.640 1.00 97.12 94 GLN A CA 1
ATOM 748 C C . GLN A 1 94 ? 3.715 8.926 -2.254 1.00 97.12 94 GLN A C 1
ATOM 750 O O . GLN A 1 94 ? 2.911 9.402 -1.452 1.00 97.12 94 GLN A O 1
ATOM 755 N N . THR A 1 95 ? 3.553 7.717 -2.795 1.00 94.88 95 THR A N 1
ATOM 756 C CA . THR A 1 95 ? 2.424 6.834 -2.466 1.00 94.88 95 THR A CA 1
ATOM 757 C C . THR A 1 95 ? 2.475 6.401 -0.997 1.00 94.88 95 THR A C 1
ATOM 759 O O . THR A 1 95 ? 1.460 6.425 -0.298 1.00 94.88 95 THR A O 1
ATOM 762 N N . ARG A 1 96 ? 3.671 6.073 -0.484 1.00 96.12 96 ARG A N 1
ATOM 763 C CA . ARG A 1 96 ? 3.878 5.768 0.940 1.00 96.12 96 ARG A CA 1
ATOM 764 C C . ARG A 1 96 ? 3.503 6.952 1.827 1.00 96.12 96 ARG A C 1
ATOM 766 O O . ARG A 1 96 ? 2.784 6.774 2.807 1.00 96.12 96 ARG A O 1
ATOM 773 N N . ASP A 1 97 ? 3.960 8.150 1.480 1.00 96.62 97 ASP A N 1
ATOM 774 C CA . ASP A 1 97 ? 3.721 9.359 2.266 1.00 96.62 97 ASP A CA 1
ATOM 775 C C . ASP A 1 97 ? 2.228 9.730 2.301 1.00 96.62 97 ASP A C 1
ATOM 777 O O . ASP A 1 97 ? 1.723 10.131 3.354 1.00 96.62 97 ASP A O 1
ATOM 781 N N . LYS A 1 98 ? 1.488 9.523 1.198 1.00 94.62 98 LYS A N 1
ATOM 782 C CA . LYS A 1 98 ? 0.017 9.641 1.177 1.00 94.62 98 LYS A CA 1
ATOM 783 C C . LYS A 1 98 ? -0.639 8.685 2.174 1.00 94.62 98 LYS A C 1
ATOM 785 O O . LYS A 1 98 ? -1.481 9.107 2.967 1.00 94.62 98 LYS A O 1
ATOM 790 N N . LEU A 1 99 ? -0.222 7.418 2.187 1.00 94.00 99 LEU A N 1
ATOM 791 C CA . LEU A 1 99 ? -0.757 6.416 3.112 1.00 94.00 99 LEU A CA 1
ATOM 792 C C . LEU A 1 99 ? -0.425 6.735 4.580 1.00 94.00 99 LEU A C 1
ATOM 794 O O . LEU A 1 99 ? -1.269 6.581 5.464 1.00 94.00 99 LEU A O 1
ATOM 798 N N . GLU A 1 100 ? 0.779 7.232 4.861 1.00 93.62 100 GLU A N 1
ATOM 799 C CA . GLU A 1 100 ? 1.142 7.698 6.202 1.00 93.62 100 GLU A CA 1
ATOM 800 C C . GLU A 1 100 ? 0.359 8.942 6.636 1.00 93.62 100 GLU A C 1
ATOM 802 O O . GLU A 1 100 ? 0.066 9.105 7.824 1.00 93.62 100 GLU A O 1
ATOM 807 N N . ALA A 1 101 ? 0.040 9.841 5.704 1.00 92.62 101 ALA A N 1
ATOM 808 C CA . ALA A 1 101 ? -0.808 10.992 5.979 1.00 92.62 101 ALA A CA 1
ATOM 809 C C . ALA A 1 101 ? -2.237 10.547 6.315 1.00 92.62 101 ALA A C 1
ATOM 811 O O . ALA A 1 101 ? -2.798 11.040 7.294 1.00 92.62 101 ALA A O 1
ATOM 812 N N . LEU A 1 102 ? -2.782 9.576 5.574 1.00 89.38 102 LEU A N 1
ATOM 813 C CA . LEU A 1 102 ? -4.095 8.982 5.836 1.00 89.38 102 LEU A CA 1
ATOM 814 C C . LEU A 1 102 ? -4.170 8.380 7.248 1.00 89.38 102 LEU A C 1
ATOM 816 O O . LEU A 1 102 ? -5.108 8.659 7.990 1.00 89.38 102 LEU A O 1
ATOM 820 N N . LEU A 1 103 ? -3.131 7.652 7.672 1.00 87.44 103 LEU A N 1
ATOM 821 C CA . LEU A 1 103 ? -3.022 7.083 9.023 1.00 87.44 103 LEU A CA 1
ATOM 822 C C . LEU A 1 103 ? -3.090 8.113 10.162 1.00 87.44 103 LEU A C 1
ATOM 824 O O . LEU A 1 103 ? -3.429 7.759 11.290 1.00 87.44 103 LEU A O 1
ATOM 828 N N . LYS A 1 104 ? -2.749 9.375 9.891 1.00 87.44 104 LYS A N 1
ATOM 829 C CA . LYS A 1 104 ? -2.747 10.464 10.881 1.00 87.44 104 LYS A CA 1
ATOM 830 C C . LYS A 1 104 ? -4.078 11.223 10.931 1.00 87.44 104 LYS A C 1
ATOM 832 O O . LYS A 1 104 ? -4.233 12.099 11.781 1.00 87.44 104 LYS A O 1
ATOM 837 N N . GLN A 1 105 ? -5.023 10.933 10.036 1.00 83.62 105 GLN A N 1
ATOM 838 C CA . GLN A 1 105 ? -6.317 11.612 9.996 1.00 83.62 105 GLN A CA 1
ATOM 839 C C . GLN A 1 105 ? -7.292 11.029 11.031 1.00 83.62 105 GLN A C 1
ATOM 841 O O . GLN A 1 105 ? -7.509 9.823 11.091 1.00 83.62 105 GLN A O 1
ATOM 846 N N . GLU A 1 106 ? -7.941 11.895 11.820 1.00 70.38 106 GLU A N 1
ATOM 847 C CA . GLU A 1 106 ? -8.901 11.464 12.854 1.00 70.38 106 GLU A CA 1
ATOM 848 C C . GLU A 1 106 ? -10.253 10.990 12.283 1.00 70.38 106 GLU A C 1
ATOM 850 O O . GLU A 1 106 ? -10.935 10.201 12.928 1.00 70.38 106 GLU A O 1
ATOM 855 N N . ASN A 1 107 ? -10.651 11.459 11.093 1.00 71.12 107 ASN A N 1
ATOM 856 C CA . ASN A 1 107 ? -11.949 11.161 10.463 1.00 71.12 107 ASN A CA 1
ATOM 857 C C . ASN A 1 107 ? -11.795 10.855 8.963 1.00 71.12 107 ASN A C 1
ATOM 859 O O . ASN A 1 107 ? -12.490 11.441 8.132 1.00 71.12 107 ASN A O 1
ATOM 863 N N . ALA A 1 108 ? -10.839 9.996 8.609 1.00 74.06 108 ALA A N 1
ATOM 864 C CA . ALA A 1 108 ? -10.622 9.602 7.221 1.00 74.06 108 ALA A CA 1
ATOM 865 C C . ALA A 1 108 ? -11.830 8.855 6.637 1.00 74.06 108 ALA A C 1
ATOM 867 O O . ALA A 1 108 ? -12.432 8.001 7.296 1.00 74.06 108 ALA A O 1
ATOM 868 N N . ASN A 1 109 ? -12.130 9.117 5.364 1.00 81.50 109 ASN A N 1
ATOM 869 C CA . ASN A 1 109 ? -13.007 8.260 4.574 1.00 81.50 109 ASN A CA 1
ATOM 870 C C . ASN A 1 109 ? -12.205 7.059 4.048 1.00 81.50 109 ASN A C 1
ATOM 872 O O . ASN A 1 109 ? -11.822 7.015 2.880 1.00 81.50 109 ASN A O 1
ATOM 876 N N . TRP A 1 110 ? -11.911 6.117 4.947 1.00 82.12 110 TRP A N 1
ATOM 877 C CA . TRP A 1 110 ? -10.956 5.031 4.717 1.00 82.12 110 TRP A CA 1
ATOM 878 C C . TRP A 1 110 ? -11.174 4.261 3.418 1.00 82.12 110 TRP A C 1
ATOM 880 O O . TRP A 1 110 ? -10.204 3.995 2.722 1.00 82.12 110 TRP A O 1
ATOM 890 N N . GLU A 1 111 ? -12.416 3.915 3.078 1.00 76.88 111 GLU A N 1
ATOM 891 C CA . GLU A 1 111 ? -12.714 3.110 1.888 1.00 76.88 111 GLU A CA 1
ATOM 892 C C . GLU A 1 111 ? -12.319 3.823 0.597 1.00 76.88 111 GLU A C 1
ATOM 894 O O . GLU A 1 111 ? -11.608 3.252 -0.225 1.00 76.88 111 GLU A O 1
ATOM 899 N N . SER A 1 112 ? -12.740 5.079 0.436 1.00 77.94 112 SER A N 1
ATOM 900 C CA . SER A 1 112 ? -12.444 5.854 -0.772 1.00 77.94 112 SER A CA 1
ATOM 901 C C . SER A 1 112 ? -10.947 6.120 -0.913 1.00 77.94 112 SER A C 1
ATOM 903 O O . SER A 1 112 ? -10.386 5.924 -1.985 1.00 77.94 112 SER A O 1
ATOM 905 N N . GLU A 1 113 ? -10.306 6.544 0.176 1.00 84.50 113 GLU A N 1
ATOM 906 C CA . GLU A 1 113 ? -8.887 6.914 0.186 1.00 84.50 113 GLU A CA 1
ATOM 907 C C . GLU A 1 113 ? -7.987 5.687 -0.032 1.00 84.50 113 GLU A C 1
ATOM 909 O O . GLU A 1 113 ? -6.999 5.747 -0.761 1.00 84.50 113 GLU A O 1
ATOM 914 N N . LEU A 1 114 ? -8.333 4.539 0.564 1.00 85.94 114 LEU A N 1
ATOM 915 C CA . LEU A 1 114 ? -7.567 3.309 0.374 1.00 85.94 114 LEU A CA 1
ATOM 916 C C . LEU A 1 114 ? -7.732 2.729 -1.021 1.00 85.94 114 LEU A C 1
ATOM 918 O O . LEU A 1 114 ? -6.751 2.222 -1.551 1.00 85.94 114 LEU A O 1
ATOM 922 N N . VAL A 1 115 ? -8.923 2.796 -1.622 1.00 83.88 115 VAL A N 1
ATOM 923 C CA . VAL A 1 115 ? -9.107 2.352 -3.012 1.00 83.88 115 VAL A CA 1
ATOM 924 C C . VAL A 1 115 ? -8.215 3.161 -3.951 1.00 83.88 115 VAL A C 1
ATOM 926 O O . VAL A 1 115 ? -7.505 2.564 -4.751 1.00 83.88 115 VAL A O 1
ATOM 929 N N . GLU A 1 116 ? -8.164 4.486 -3.797 1.00 85.44 116 GLU A N 1
ATOM 930 C CA . GLU A 1 116 ? -7.293 5.338 -4.617 1.00 85.44 116 GLU A CA 1
ATOM 931 C C . GLU A 1 116 ? -5.808 4.981 -4.441 1.00 85.44 116 GLU A C 1
ATOM 933 O O . GLU A 1 116 ? -5.093 4.795 -5.424 1.00 85.44 116 GLU A O 1
ATOM 938 N N . ILE A 1 117 ? -5.347 4.793 -3.199 1.00 89.62 117 ILE A N 1
ATOM 939 C CA . ILE A 1 117 ? -3.961 4.383 -2.925 1.00 89.62 117 ILE A CA 1
ATOM 940 C C . ILE A 1 117 ? -3.662 2.994 -3.508 1.00 89.62 117 ILE A C 1
ATOM 942 O O . ILE A 1 117 ? -2.585 2.775 -4.060 1.00 89.62 117 ILE A O 1
ATOM 946 N N . LEU A 1 118 ? -4.585 2.040 -3.386 1.00 90.94 118 LEU A N 1
ATOM 947 C CA . LEU A 1 118 ? -4.411 0.692 -3.926 1.00 90.94 118 LEU A CA 1
ATOM 948 C C . LEU A 1 118 ? -4.352 0.698 -5.455 1.00 90.94 118 LEU A C 1
ATOM 950 O O . LEU A 1 118 ? -3.505 0.005 -6.018 1.00 90.94 118 LEU A O 1
ATOM 954 N N . ASP A 1 119 ? -5.183 1.506 -6.111 1.00 85.38 119 ASP A N 1
ATOM 955 C CA . ASP A 1 119 ? -5.159 1.688 -7.563 1.00 85.38 119 ASP A CA 1
ATOM 956 C C . ASP A 1 119 ? -3.852 2.351 -8.027 1.00 85.38 119 ASP A C 1
ATOM 958 O O . ASP A 1 119 ? -3.278 1.948 -9.042 1.00 85.38 119 ASP A O 1
ATOM 962 N N . GLU A 1 120 ? -3.325 3.323 -7.271 1.00 93.50 120 GLU A N 1
ATOM 963 C CA . GLU A 1 120 ? -2.009 3.916 -7.539 1.00 93.50 120 GLU A CA 1
ATOM 964 C C . GLU A 1 120 ? -0.888 2.871 -7.458 1.00 93.50 120 GLU A C 1
ATOM 966 O O . GLU A 1 120 ? -0.024 2.829 -8.338 1.00 93.50 120 GLU A O 1
ATOM 971 N N . ILE A 1 121 ? -0.910 1.997 -6.444 1.00 93.88 121 ILE A N 1
ATOM 972 C CA . ILE A 1 121 ? 0.080 0.921 -6.291 1.00 93.88 121 ILE A CA 1
ATOM 973 C C . ILE A 1 121 ? -0.059 -0.112 -7.419 1.00 93.88 121 ILE A C 1
ATOM 975 O O . ILE A 1 121 ? 0.946 -0.517 -8.003 1.00 93.88 121 ILE A O 1
ATOM 979 N N . ASP A 1 122 ? -1.282 -0.529 -7.750 1.00 90.31 122 ASP A N 1
ATOM 980 C CA . ASP A 1 122 ? -1.561 -1.480 -8.832 1.00 90.31 122 ASP A CA 1
ATOM 981 C C . ASP A 1 122 ? -1.056 -0.947 -10.181 1.00 90.31 122 ASP A C 1
ATOM 983 O O . ASP A 1 122 ? -0.280 -1.612 -10.875 1.00 90.31 122 ASP A O 1
ATOM 987 N N . GLY A 1 123 ? -1.407 0.299 -10.512 1.00 92.19 123 GLY A N 1
ATOM 988 C CA . GLY A 1 123 ? -0.940 0.978 -11.717 1.00 92.19 123 GLY A CA 1
ATOM 989 C C . GLY A 1 123 ? 0.578 1.166 -11.738 1.00 92.19 123 GLY A C 1
ATOM 990 O O . GLY A 1 123 ? 1.212 0.969 -12.778 1.00 92.19 123 GLY A O 1
ATOM 991 N N . PHE A 1 124 ? 1.181 1.487 -10.590 1.00 96.62 124 PHE A N 1
ATOM 992 C CA . PHE A 1 124 ? 2.629 1.590 -10.446 1.00 96.62 124 PHE A CA 1
ATOM 993 C C . PHE A 1 124 ? 3.328 0.265 -10.772 1.00 96.62 124 PHE A C 1
ATOM 995 O O . PHE A 1 124 ? 4.276 0.260 -11.562 1.00 96.62 124 PHE A O 1
ATOM 1002 N N . VAL A 1 125 ? 2.861 -0.856 -10.214 1.00 95.75 125 VAL A N 1
ATOM 1003 C CA . VAL A 1 125 ? 3.458 -2.178 -10.461 1.00 95.75 125 VAL A CA 1
ATOM 1004 C C . VAL A 1 125 ? 3.313 -2.568 -11.931 1.00 95.75 125 VAL A C 1
ATOM 1006 O O . VAL A 1 125 ? 4.308 -2.933 -12.559 1.00 95.75 125 VAL A O 1
ATOM 1009 N N . LYS A 1 126 ? 2.121 -2.402 -12.517 1.00 93.88 126 LYS A N 1
ATOM 1010 C CA . LYS A 1 126 ? 1.870 -2.702 -13.937 1.00 93.88 126 LYS A CA 1
ATOM 1011 C C . LYS A 1 126 ? 2.781 -1.921 -14.876 1.00 93.88 126 LYS A C 1
ATOM 1013 O O . LYS A 1 126 ? 3.312 -2.483 -15.831 1.00 93.88 126 LYS A O 1
ATOM 1018 N N . ALA A 1 127 ? 2.970 -0.633 -14.600 1.00 95.19 127 ALA A N 1
ATOM 1019 C CA . ALA A 1 127 ? 3.749 0.250 -15.456 1.00 95.19 127 ALA A CA 1
ATOM 1020 C C . ALA A 1 127 ? 5.263 0.030 -15.334 1.00 95.19 127 ALA A C 1
ATOM 1022 O O . ALA A 1 127 ? 5.976 0.196 -16.325 1.00 95.19 127 ALA A O 1
ATOM 1023 N N . ASN A 1 128 ? 5.758 -0.324 -14.142 1.00 95.75 128 ASN A N 1
ATOM 1024 C CA . ASN A 1 128 ? 7.193 -0.276 -13.855 1.00 95.75 128 ASN A CA 1
ATOM 1025 C C . ASN A 1 128 ? 7.879 -1.648 -13.764 1.00 95.75 128 ASN A C 1
ATOM 1027 O O . ASN A 1 128 ? 9.086 -1.746 -13.976 1.00 95.75 128 ASN A O 1
ATOM 1031 N N . PHE A 1 129 ? 7.159 -2.731 -13.470 1.00 96.38 129 PHE A N 1
ATOM 1032 C CA . PHE A 1 129 ? 7.788 -4.034 -13.229 1.00 96.38 129 PHE A CA 1
ATOM 1033 C C . PHE A 1 129 ? 7.852 -4.917 -14.478 1.00 96.38 129 PHE A C 1
ATOM 1035 O O . PHE A 1 129 ? 7.032 -4.819 -15.394 1.00 96.38 129 PHE A O 1
ATOM 1042 N N . LYS A 1 130 ? 8.827 -5.834 -14.501 1.00 95.00 130 LYS A N 1
ATOM 1043 C CA . LYS A 1 130 ? 8.807 -6.995 -15.403 1.00 95.00 130 LYS A CA 1
ATOM 1044 C C . LYS A 1 130 ? 7.611 -7.875 -15.039 1.00 95.00 130 LYS A C 1
ATOM 1046 O O . LYS A 1 130 ? 7.398 -8.147 -13.859 1.00 95.00 130 LYS A O 1
ATOM 1051 N N . ASN A 1 131 ? 6.855 -8.325 -16.042 1.00 92.75 131 ASN A N 1
ATOM 1052 C CA . ASN A 1 131 ? 5.585 -9.041 -15.847 1.00 92.75 131 ASN A CA 1
ATOM 1053 C C . ASN A 1 131 ? 4.628 -8.267 -14.918 1.00 92.75 131 ASN A C 1
ATOM 1055 O O . ASN A 1 131 ? 4.061 -8.826 -13.983 1.00 92.75 131 ASN A O 1
ATOM 1059 N N . GLY A 1 132 ? 4.504 -6.953 -15.146 1.00 91.69 132 GLY A N 1
ATOM 1060 C CA . GLY A 1 132 ? 3.771 -6.048 -14.259 1.00 91.69 132 GLY A CA 1
ATOM 1061 C C . GLY A 1 132 ? 2.313 -6.450 -14.011 1.00 91.69 132 GLY A C 1
ATOM 1062 O O . GLY A 1 132 ? 1.845 -6.301 -12.890 1.00 91.69 132 GLY A O 1
ATOM 1063 N N . GLU A 1 133 ? 1.615 -7.000 -15.010 1.00 92.06 133 GLU A N 1
ATOM 1064 C CA . GLU A 1 133 ? 0.240 -7.502 -14.845 1.00 92.06 133 GLU A CA 1
ATOM 1065 C C . GLU A 1 133 ? 0.165 -8.671 -13.852 1.00 92.06 133 GLU A C 1
ATOM 1067 O O . GLU A 1 133 ? -0.606 -8.598 -12.895 1.00 92.06 133 GLU A O 1
ATOM 1072 N N . ASP A 1 134 ? 1.017 -9.689 -14.020 1.00 93.62 134 ASP A N 1
ATOM 1073 C CA . ASP A 1 134 ? 1.054 -10.866 -13.141 1.00 93.62 134 ASP A CA 1
ATOM 1074 C C . ASP A 1 134 ? 1.419 -10.468 -11.702 1.00 93.62 134 ASP A C 1
ATOM 1076 O O . ASP A 1 134 ? 0.776 -10.889 -10.743 1.00 93.62 134 ASP A O 1
ATOM 1080 N N . ARG A 1 135 ? 2.424 -9.595 -11.541 1.00 93.06 135 ARG A N 1
ATOM 1081 C CA . ARG A 1 135 ? 2.838 -9.092 -10.221 1.00 93.06 135 ARG A CA 1
ATOM 1082 C C . ARG A 1 135 ? 1.755 -8.250 -9.554 1.00 93.06 135 ARG A C 1
ATOM 1084 O O . ARG A 1 135 ? 1.596 -8.309 -8.337 1.00 93.06 135 ARG A O 1
ATOM 1091 N N . ALA A 1 136 ? 1.026 -7.448 -10.326 1.00 88.38 136 ALA A N 1
ATOM 1092 C CA . ALA A 1 136 ? -0.081 -6.667 -9.798 1.00 88.38 136 ALA A CA 1
ATOM 1093 C C . ALA A 1 136 ? -1.250 -7.572 -9.380 1.00 88.38 136 ALA A C 1
ATOM 1095 O O . ALA A 1 136 ? -1.873 -7.325 -8.353 1.00 88.38 136 ALA A O 1
ATOM 1096 N N . GLU A 1 137 ? -1.531 -8.641 -10.130 1.00 84.69 137 GLU A N 1
ATOM 1097 C CA . GLU A 1 137 ? -2.517 -9.653 -9.737 1.00 84.69 137 GLU A CA 1
ATOM 1098 C C . GLU A 1 137 ? -2.138 -10.366 -8.440 1.00 84.69 137 GLU A C 1
ATOM 1100 O O . GLU A 1 137 ? -2.946 -10.386 -7.511 1.00 84.69 137 GLU A O 1
ATOM 1105 N N . GLU A 1 138 ? -0.896 -10.838 -8.329 1.00 90.38 138 GLU A N 1
ATOM 1106 C CA . GLU A 1 138 ? -0.384 -11.449 -7.100 1.00 90.38 138 GLU A CA 1
ATOM 1107 C C . GLU A 1 138 ? -0.505 -10.487 -5.909 1.00 90.38 138 GLU A C 1
ATOM 1109 O O . GLU A 1 138 ? -1.023 -10.858 -4.854 1.00 90.38 138 GLU A O 1
ATOM 1114 N N . LEU A 1 139 ? -0.124 -9.218 -6.091 1.00 88.44 139 LEU A N 1
ATOM 1115 C CA . LEU A 1 139 ? -0.246 -8.200 -5.050 1.00 88.44 139 LEU A CA 1
ATOM 1116 C C . LEU A 1 139 ? -1.703 -7.987 -4.609 1.00 88.44 139 LEU A C 1
ATOM 1118 O O . LEU A 1 139 ? -1.965 -7.882 -3.408 1.00 88.44 139 LEU A O 1
ATOM 1122 N N . ARG A 1 140 ? -2.658 -7.928 -5.549 1.00 88.06 140 ARG A N 1
ATOM 1123 C CA . ARG A 1 140 ? -4.089 -7.791 -5.226 1.00 88.06 140 ARG A CA 1
ATOM 1124 C C . ARG A 1 140 ? -4.595 -8.989 -4.428 1.00 88.06 140 ARG A C 1
ATOM 1126 O O . AR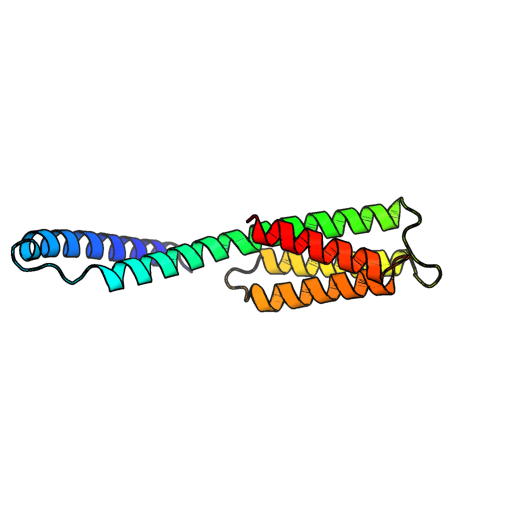G A 1 140 ? -5.295 -8.791 -3.435 1.00 88.06 140 ARG A O 1
ATOM 1133 N N . ASP A 1 141 ? -4.229 -10.204 -4.824 1.00 85.69 141 ASP A N 1
ATOM 1134 C CA . ASP A 1 141 ? -4.643 -11.432 -4.140 1.00 85.69 141 ASP A CA 1
ATOM 1135 C C . ASP A 1 141 ? -4.082 -11.512 -2.716 1.00 85.69 141 ASP A C 1
ATOM 1137 O O . ASP A 1 141 ? -4.807 -11.831 -1.766 1.00 85.69 141 ASP A O 1
ATOM 1141 N N . GLU A 1 142 ? -2.807 -11.164 -2.539 1.00 87.25 142 GLU A N 1
ATOM 1142 C CA . GLU A 1 142 ? -2.174 -11.092 -1.226 1.00 87.25 142 GLU A CA 1
ATOM 1143 C C . GLU A 1 142 ? -2.837 -10.041 -0.331 1.00 87.25 142 GLU A C 1
ATOM 1145 O O . GLU A 1 142 ? -3.183 -10.335 0.814 1.00 87.25 142 GLU A O 1
ATOM 1150 N N . LEU A 1 143 ? -3.048 -8.825 -0.843 1.00 85.06 143 LEU A N 1
ATOM 1151 C CA . LEU A 1 143 ? -3.682 -7.742 -0.089 1.00 85.06 143 LEU A CA 1
ATOM 1152 C C . LEU A 1 143 ? -5.128 -8.078 0.277 1.00 85.06 143 LEU A C 1
ATOM 1154 O O . LEU A 1 143 ? -5.541 -7.823 1.408 1.00 85.06 143 LEU A O 1
ATOM 1158 N N . LYS A 1 144 ? -5.881 -8.700 -0.635 1.00 82.06 144 LYS A N 1
ATOM 1159 C CA . LYS A 1 144 ? -7.237 -9.185 -0.366 1.00 82.06 144 LYS A CA 1
ATOM 1160 C C . LYS A 1 144 ? -7.236 -10.207 0.766 1.00 82.06 144 LYS A C 1
ATOM 1162 O O . LYS A 1 144 ? -8.015 -10.079 1.705 1.00 82.06 144 LYS A O 1
ATOM 1167 N N . LYS A 1 145 ? -6.341 -11.195 0.707 1.00 82.81 145 LYS A N 1
ATOM 1168 C CA . LYS A 1 145 ? -6.223 -12.235 1.734 1.00 82.81 145 LYS A CA 1
ATOM 1169 C C . LYS A 1 145 ? -5.865 -11.658 3.104 1.00 82.81 145 LYS A C 1
ATOM 1171 O O . LYS A 1 145 ? -6.436 -12.081 4.105 1.00 82.81 145 LYS A O 1
ATOM 1176 N N . GLU A 1 146 ? -4.935 -10.707 3.153 1.00 84.62 146 GLU A N 1
ATOM 1177 C CA . GLU A 1 146 ? -4.568 -10.015 4.392 1.00 84.62 146 GLU A CA 1
ATOM 1178 C C . GLU A 1 146 ? -5.747 -9.199 4.939 1.00 84.62 146 GLU A C 1
ATOM 1180 O O . GLU A 1 146 ? -6.028 -9.257 6.131 1.00 84.62 146 GLU A O 1
ATOM 1185 N N . PHE A 1 147 ? -6.491 -8.491 4.083 1.00 84.56 147 PHE A N 1
ATOM 1186 C CA . PHE A 1 147 ? -7.666 -7.722 4.503 1.00 84.56 147 PHE A CA 1
ATOM 1187 C C . PHE A 1 147 ? -8.814 -8.599 5.015 1.00 84.56 147 PHE A C 1
ATOM 1189 O O . PHE A 1 147 ? -9.452 -8.263 6.014 1.00 84.56 147 PHE A O 1
ATOM 1196 N N . ASP A 1 148 ? -9.086 -9.718 4.342 1.00 79.12 148 ASP A N 1
ATOM 1197 C CA . ASP A 1 148 ? -10.120 -10.678 4.737 1.00 79.12 148 ASP A CA 1
ATOM 1198 C C . ASP A 1 148 ? -9.755 -11.384 6.059 1.00 79.12 148 ASP A C 1
ATOM 1200 O O . ASP A 1 148 ? -10.642 -11.811 6.798 1.00 79.12 148 ASP A O 1
ATOM 1204 N N . GLY A 1 149 ? -8.458 -11.489 6.373 1.00 79.94 149 GLY A N 1
ATOM 1205 C CA . GLY A 1 149 ? -7.943 -12.060 7.620 1.00 79.94 149 GLY A CA 1
ATOM 1206 C C . GLY A 1 149 ? -7.915 -11.108 8.825 1.00 79.94 149 GLY A C 1
ATOM 1207 O O . GLY A 1 149 ? -7.658 -11.575 9.938 1.00 79.94 149 GLY A O 1
ATOM 1208 N N . LEU A 1 150 ? -8.156 -9.808 8.618 1.00 80.19 150 LEU A N 1
ATOM 1209 C CA . LEU A 1 150 ? -8.245 -8.776 9.665 1.00 80.19 150 LEU A CA 1
ATOM 1210 C C . LEU A 1 150 ? -9.671 -8.612 10.199 1.00 80.19 150 LEU A C 1
ATOM 1212 O O . LEU A 1 150 ? -9.791 -8.439 11.431 1.00 80.19 150 LEU A O 1
#